Protein AF-A0A401ZNB7-F1 (afdb_monomer)

Solvent-accessible surface area (backbone atoms only — not comparable to full-atom values): 6858 Å² total; per-residue (Å²): 130,83,74,73,49,57,93,88,54,93,62,68,68,74,54,44,70,54,52,29,48,40,34,44,72,45,54,37,55,50,28,61,76,69,69,51,82,75,79,37,66,41,76,65,38,43,32,66,52,55,66,42,46,48,54,26,59,68,36,68,65,22,29,75,48,41,50,26,38,29,28,24,68,89,37,67,49,76,65,33,56,56,57,52,32,75,76,40,74,90,40,50,79,40,83,75,47,78,85,87,58,92,84,52,59,97,79,54,82,75,90,79,83,126

Foldseek 3Di:
DDPPADPPDGDDDDALVNLLCCQQPPDQVVCVVVVNPDAAAPDQEALPCLVSVVSNCVPPRSVVRHQAHEYEHPDDDPCSVVVNCVVPVRHDYHDDYYDDDPVPDPVPDPPPDD

Mean predicted aligned error: 5.77 Å

Secondary structure (DSSP, 8-state):
------SSS------HHHHHHHIIIIIHHHHHHTT----EEEEEEETT-THHHHHHHHSHHHHHHEEEEEEESSSS-THHHHHHHHH-TTSEEEEEE----TTS-SS---TT--

Sequence (114 aa):
MSTEVPNGYPGMSFPASDETNFIKNNLGPTFAQNGITTKILGYDHNWDQPGYPTIILSDASASSYTAGTAWHCYGGTVDAQTTVHNSFPNKDAWETECSGGTWENSNGFPWGQV

Structure (mmCIF, N/CA/C/O backbone):
data_AF-A0A401ZNB7-F1
#
_entry.id   AF-A0A401ZNB7-F1
#
loop_
_atom_site.group_PDB
_atom_site.id
_atom_site.type_symbol
_atom_site.label_atom_id
_atom_site.label_alt_id
_atom_site.label_comp_id
_atom_site.label_asym_id
_atom_site.label_entity_id
_atom_site.label_seq_id
_atom_site.pdbx_PDB_ins_code
_atom_site.Cartn_x
_atom_site.Cartn_y
_atom_site.Cartn_z
_atom_site.occupancy
_atom_site.B_iso_or_equiv
_atom_site.auth_seq_id
_atom_site.auth_comp_id
_atom_site.auth_asym_id
_atom_site.auth_atom_id
_atom_site.pdbx_PDB_model_num
ATOM 1 N N . MET A 1 1 ? 17.175 3.301 0.671 1.00 41.31 1 MET A N 1
ATOM 2 C CA . MET A 1 1 ? 15.992 4.177 0.778 1.00 41.31 1 MET A CA 1
ATOM 3 C C . MET A 1 1 ? 15.659 4.609 -0.636 1.00 41.31 1 MET A C 1
ATOM 5 O O . MET A 1 1 ? 16.545 5.176 -1.263 1.00 41.31 1 MET A O 1
ATOM 9 N N . SER A 1 2 ? 14.480 4.254 -1.157 1.00 45.75 2 SER A N 1
ATOM 10 C CA . SER A 1 2 ? 14.019 4.736 -2.469 1.00 45.75 2 SER A CA 1
ATOM 11 C C . SER A 1 2 ? 13.887 6.250 -2.391 1.00 45.75 2 SER A C 1
ATOM 13 O O . SER A 1 2 ? 13.197 6.763 -1.513 1.00 45.75 2 SER A O 1
ATOM 15 N N . THR A 1 3 ? 14.586 6.969 -3.255 1.00 52.53 3 THR A N 1
ATOM 16 C CA . THR A 1 3 ? 14.410 8.412 -3.427 1.00 52.53 3 THR A CA 1
ATOM 17 C C . THR A 1 3 ? 13.621 8.626 -4.708 1.00 52.53 3 THR A C 1
ATOM 19 O O . THR A 1 3 ? 14.153 9.158 -5.676 1.00 52.53 3 THR A O 1
ATOM 22 N N . GLU A 1 4 ? 12.365 8.182 -4.721 1.00 69.50 4 GLU A N 1
ATOM 23 C CA . GLU A 1 4 ? 11.444 8.377 -5.850 1.00 69.50 4 GLU A CA 1
ATOM 24 C C . GLU A 1 4 ? 10.836 9.787 -5.790 1.00 69.50 4 GLU A C 1
ATOM 26 O O . GLU A 1 4 ? 9.624 9.967 -5.725 1.00 69.50 4 GLU A O 1
ATOM 31 N N . VAL A 1 5 ? 11.691 10.814 -5.722 1.00 84.38 5 VAL A N 1
ATOM 32 C CA . VAL A 1 5 ? 11.247 12.209 -5.816 1.00 84.38 5 VAL A CA 1
ATOM 33 C C . VAL A 1 5 ? 11.522 12.691 -7.237 1.00 84.38 5 VAL A C 1
ATOM 35 O O . VAL A 1 5 ? 12.686 12.796 -7.628 1.00 84.38 5 VAL A O 1
ATOM 38 N N . PRO A 1 6 ? 10.481 12.979 -8.028 1.00 85.62 6 PRO A N 1
ATOM 39 C CA . PRO A 1 6 ? 10.635 13.459 -9.388 1.00 85.62 6 PRO A CA 1
ATOM 40 C C . PRO A 1 6 ? 11.255 14.860 -9.419 1.00 85.62 6 PRO A C 1
ATOM 42 O O . PRO A 1 6 ? 10.964 15.716 -8.589 1.00 85.62 6 PRO A O 1
ATOM 45 N N . ASN A 1 7 ? 12.093 15.123 -10.424 1.00 84.56 7 ASN A N 1
ATOM 46 C CA . ASN A 1 7 ? 12.785 16.411 -10.565 1.00 84.56 7 ASN A CA 1
ATOM 47 C C . ASN A 1 7 ? 11.915 17.526 -11.179 1.00 84.56 7 ASN A C 1
ATOM 49 O O . ASN A 1 7 ? 12.248 18.701 -11.046 1.00 84.56 7 ASN A O 1
ATOM 53 N N . GLY A 1 8 ? 10.857 17.172 -11.918 1.00 88.56 8 GLY A N 1
ATOM 54 C CA . GLY A 1 8 ? 10.112 18.103 -12.783 1.00 88.56 8 GLY A CA 1
ATOM 55 C C . GLY A 1 8 ? 8.656 18.348 -12.388 1.00 88.56 8 GLY A C 1
ATOM 56 O O . GLY A 1 8 ? 7.975 19.128 -13.049 1.00 88.56 8 GLY A O 1
ATOM 57 N N . TYR A 1 9 ? 8.168 17.681 -11.346 1.00 90.00 9 TYR A N 1
ATOM 58 C CA . TYR A 1 9 ? 6.803 17.806 -10.837 1.00 90.00 9 TYR A CA 1
ATOM 59 C C . TYR A 1 9 ? 6.787 17.496 -9.331 1.00 90.00 9 TYR A C 1
ATOM 61 O O . TYR A 1 9 ? 7.802 17.039 -8.804 1.00 90.00 9 TYR A O 1
ATOM 69 N N . PRO A 1 10 ? 5.696 17.793 -8.603 1.00 93.69 10 PRO A N 1
ATOM 70 C CA . PRO A 1 10 ? 5.643 17.545 -7.168 1.00 93.69 10 PRO A CA 1
ATOM 71 C C . PRO A 1 10 ? 5.829 16.066 -6.826 1.00 93.69 10 PRO A C 1
ATOM 73 O O . PRO A 1 10 ? 5.214 15.199 -7.437 1.00 93.69 10 PRO A O 1
ATOM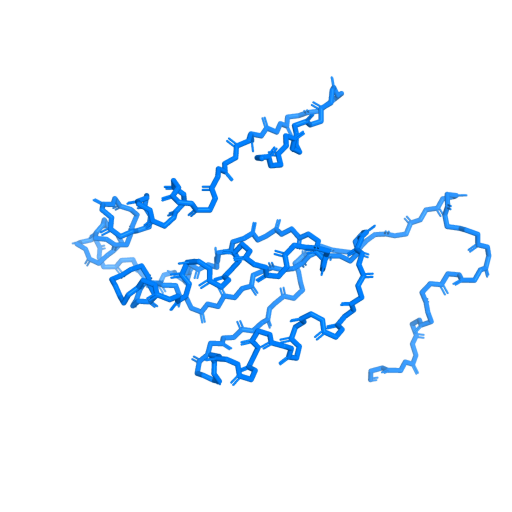 76 N N . GLY A 1 11 ? 6.615 15.797 -5.789 1.00 91.44 11 GLY A N 1
ATOM 77 C CA . GLY A 1 11 ? 6.665 14.491 -5.154 1.00 91.44 11 GLY A CA 1
ATOM 78 C C . GLY A 1 11 ? 7.291 14.573 -3.772 1.00 91.44 11 GLY A C 1
ATOM 79 O O . GLY A 1 11 ? 7.859 15.595 -3.378 1.00 91.44 11 GLY A O 1
ATOM 80 N N . MET A 1 12 ? 7.143 13.494 -3.016 1.00 91.88 12 MET A N 1
ATOM 81 C CA . MET A 1 12 ? 7.591 13.401 -1.637 1.00 91.88 12 MET A CA 1
ATOM 82 C C . MET A 1 12 ? 8.167 12.011 -1.415 1.00 91.88 12 MET A C 1
ATOM 84 O O . MET A 1 12 ? 7.483 11.018 -1.631 1.00 91.88 12 MET A O 1
ATOM 88 N N . SER A 1 13 ? 9.416 11.944 -0.956 1.00 93.25 13 SER A N 1
ATOM 89 C CA . SER A 1 13 ? 9.952 10.679 -0.466 1.00 93.25 13 SER A CA 1
ATOM 90 C C . SER A 1 13 ? 9.262 10.366 0.850 1.00 93.25 13 SER A C 1
ATOM 92 O O . SER A 1 13 ? 9.328 11.172 1.781 1.00 93.25 13 SER A O 1
ATOM 94 N N . PHE A 1 14 ? 8.617 9.209 0.923 1.00 94.81 14 PHE A N 1
ATOM 95 C CA . PHE A 1 14 ? 8.014 8.711 2.146 1.00 94.81 14 PHE A CA 1
ATOM 96 C C . PHE A 1 14 ? 8.515 7.283 2.372 1.00 94.81 14 PHE A C 1
ATOM 98 O O . PHE A 1 14 ? 8.199 6.400 1.586 1.00 94.81 14 PHE A O 1
ATOM 105 N N . PRO A 1 15 ? 9.390 7.032 3.358 1.00 96.31 15 PRO A N 1
ATOM 106 C CA . PRO A 1 15 ? 9.823 5.674 3.668 1.00 96.31 15 PRO A CA 1
ATOM 107 C C . PRO A 1 15 ? 8.678 4.825 4.233 1.00 96.31 15 PRO A C 1
ATOM 109 O O . PRO A 1 15 ? 7.889 5.314 5.037 1.00 96.31 15 PRO A O 1
ATOM 112 N N . ALA A 1 16 ? 8.667 3.521 3.934 1.00 97.94 16 ALA A N 1
ATOM 113 C CA . ALA A 1 16 ? 7.639 2.600 4.433 1.00 97.94 16 ALA A CA 1
ATOM 114 C C . ALA A 1 16 ? 7.481 2.637 5.961 1.00 97.94 16 ALA A C 1
ATOM 116 O O . ALA A 1 16 ? 6.368 2.594 6.470 1.00 97.94 16 ALA A O 1
ATOM 117 N N . SER A 1 17 ? 8.584 2.764 6.709 1.00 98.19 17 SER A N 1
ATOM 118 C CA . SER A 1 17 ? 8.540 2.912 8.170 1.00 98.19 17 SER A CA 1
ATOM 119 C C . SER A 1 17 ? 7.805 4.171 8.617 1.00 98.19 17 SER A C 1
ATOM 121 O O . SER A 1 17 ? 7.118 4.157 9.639 1.00 98.19 17 SER A O 1
ATOM 123 N N . ASP A 1 18 ? 7.957 5.257 7.867 1.00 98.62 18 ASP A N 1
ATOM 124 C CA . ASP A 1 18 ? 7.393 6.555 8.204 1.00 98.62 18 ASP A CA 1
ATOM 125 C C . ASP A 1 18 ? 5.907 6.583 7.842 1.00 98.62 18 ASP A C 1
ATOM 127 O O . ASP A 1 18 ? 5.107 7.044 8.654 1.00 98.62 18 ASP A O 1
ATOM 131 N N . GLU A 1 19 ? 5.511 5.988 6.711 1.00 98.69 19 GLU A N 1
ATOM 132 C CA . GLU A 1 19 ? 4.099 5.785 6.368 1.00 98.69 19 GLU A CA 1
ATOM 133 C C . GLU A 1 19 ? 3.405 4.861 7.374 1.00 98.69 19 GLU A C 1
ATOM 135 O O . GLU A 1 19 ? 2.346 5.212 7.894 1.00 98.69 19 GLU A O 1
ATOM 140 N N . THR A 1 20 ? 4.031 3.741 7.761 1.00 98.88 20 THR A N 1
ATOM 141 C CA . THR A 1 20 ? 3.534 2.869 8.840 1.00 98.88 20 THR A CA 1
ATOM 142 C C . THR A 1 20 ? 3.303 3.660 10.127 1.00 98.88 20 THR A C 1
ATOM 144 O O . THR A 1 20 ? 2.247 3.542 10.756 1.00 98.88 20 THR A O 1
ATOM 147 N N . ASN A 1 21 ? 4.278 4.481 10.531 1.00 98.81 21 ASN A N 1
ATOM 148 C CA . ASN A 1 21 ? 4.179 5.305 11.734 1.00 98.81 21 ASN A CA 1
ATOM 149 C C . ASN A 1 21 ? 3.084 6.367 11.619 1.00 98.81 21 ASN A C 1
ATOM 151 O O . ASN A 1 21 ? 2.349 6.578 12.583 1.00 98.81 21 ASN A O 1
ATOM 155 N N . PHE A 1 22 ? 2.942 7.000 10.460 1.00 98.88 22 PHE A N 1
ATOM 156 C CA . PHE A 1 22 ? 1.906 7.991 10.210 1.00 98.88 22 PHE A CA 1
ATOM 157 C C . PHE A 1 22 ? 0.505 7.372 10.240 1.00 98.88 22 PHE A C 1
ATOM 159 O O . PHE A 1 22 ? -0.387 7.901 10.905 1.00 98.88 22 PHE A O 1
ATOM 166 N N . ILE A 1 23 ? 0.309 6.218 9.596 1.00 98.88 23 ILE A N 1
ATOM 167 C CA . ILE A 1 23 ? -0.973 5.506 9.607 1.00 98.88 23 ILE A CA 1
ATOM 168 C C . ILE A 1 23 ? -1.357 5.143 11.043 1.00 98.88 23 ILE A C 1
ATOM 170 O O . ILE A 1 23 ? -2.456 5.487 11.483 1.00 98.88 23 ILE A O 1
ATOM 174 N N . LYS A 1 24 ? -0.461 4.491 11.798 1.00 98.75 24 LYS A N 1
ATOM 175 C CA . LYS A 1 24 ? -0.808 3.962 13.128 1.00 98.75 24 LYS A CA 1
ATOM 176 C C . LYS A 1 24 ? -0.896 5.018 14.229 1.00 98.75 24 LYS A C 1
ATOM 178 O O . LYS A 1 24 ? -1.680 4.836 15.155 1.00 98.75 24 LYS A O 1
ATOM 183 N N . ASN A 1 25 ? -0.111 6.096 14.151 1.00 98.81 25 ASN A N 1
ATOM 184 C CA . ASN A 1 25 ? -0.045 7.105 15.214 1.00 98.81 25 ASN A CA 1
ATOM 185 C C . ASN A 1 25 ? -0.849 8.375 14.905 1.00 98.81 25 ASN A C 1
ATOM 187 O O . ASN A 1 25 ? -1.121 9.144 15.825 1.00 98.81 25 ASN A O 1
ATOM 191 N N . ASN A 1 26 ? -1.220 8.623 13.643 1.00 98.81 26 ASN A N 1
ATOM 192 C CA . ASN A 1 26 ? -1.852 9.878 13.236 1.00 98.81 26 ASN A CA 1
ATOM 193 C C . ASN A 1 26 ? -3.121 9.652 12.412 1.00 98.81 26 ASN A C 1
ATOM 195 O O . ASN A 1 26 ? -4.212 9.939 12.905 1.00 98.81 26 ASN A O 1
ATOM 199 N N . LEU A 1 27 ? -3.005 9.152 11.179 1.00 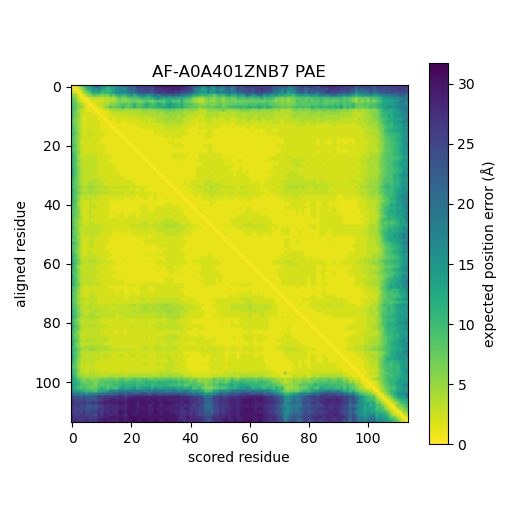98.75 27 LEU A N 1
ATOM 200 C CA . LEU A 1 27 ? -4.117 9.127 10.222 1.00 98.75 27 LEU A CA 1
ATOM 201 C C . LEU A 1 27 ? -5.254 8.205 10.679 1.00 98.75 27 LEU A C 1
ATOM 203 O O . LEU A 1 27 ? -6.395 8.650 10.786 1.00 98.75 27 LEU A O 1
ATOM 207 N N . GLY A 1 28 ? -4.933 6.951 11.003 1.00 98.69 28 GLY A N 1
ATOM 208 C CA . GLY A 1 28 ? -5.901 5.944 11.438 1.00 98.69 28 GLY A CA 1
ATOM 209 C C . GLY A 1 28 ? -6.673 6.352 12.697 1.00 98.69 28 GLY A C 1
ATOM 210 O O . GLY A 1 28 ? -7.903 6.430 12.648 1.00 98.69 28 GLY A O 1
ATOM 211 N N . PRO A 1 29 ? -5.989 6.706 13.806 1.00 98.75 29 PRO A N 1
ATOM 212 C CA . PRO A 1 29 ? -6.648 7.209 15.010 1.00 98.75 29 PRO A CA 1
ATOM 213 C C . PRO A 1 29 ? -7.500 8.457 14.759 1.00 98.75 29 PRO A C 1
ATOM 215 O O . PRO A 1 29 ? -8.595 8.566 15.305 1.00 98.75 29 PRO A O 1
ATOM 218 N N . THR A 1 30 ? -7.034 9.378 13.906 1.00 98.81 30 THR A N 1
ATOM 219 C CA . THR A 1 30 ? -7.789 10.591 13.558 1.00 98.81 30 THR A CA 1
ATOM 220 C C . THR A 1 30 ? -9.067 10.245 12.800 1.00 98.81 30 THR A C 1
ATOM 222 O O . THR A 1 30 ? -10.126 10.785 13.121 1.00 98.81 30 THR A O 1
ATOM 225 N N . PHE A 1 31 ? -9.010 9.319 11.839 1.00 98.75 31 PHE A N 1
ATOM 226 C CA . PHE A 1 31 ? 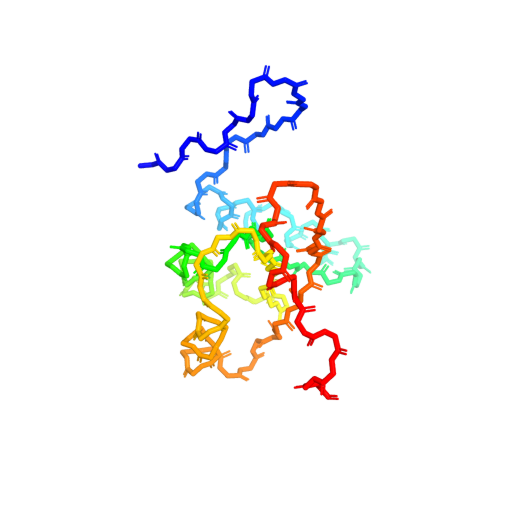-10.196 8.844 11.123 1.00 98.75 31 PHE A CA 1
ATOM 227 C C . PHE A 1 31 ? -11.189 8.190 12.084 1.00 98.75 31 PHE A C 1
ATOM 229 O O . PHE A 1 31 ? -12.360 8.571 12.101 1.00 98.75 31 PHE A O 1
ATOM 236 N N . ALA A 1 32 ? -10.713 7.284 12.943 1.00 98.50 32 ALA A N 1
ATOM 237 C CA . ALA A 1 32 ? -11.543 6.600 13.931 1.00 98.50 32 ALA A CA 1
ATOM 238 C C . ALA A 1 32 ? -12.204 7.578 14.918 1.00 98.50 32 ALA A C 1
ATOM 240 O O . ALA A 1 32 ? -13.409 7.495 15.154 1.00 98.50 32 ALA A O 1
ATOM 241 N N . GLN A 1 33 ? -11.445 8.541 15.452 1.00 98.62 33 GLN A N 1
ATOM 242 C CA . GLN A 1 33 ? -11.949 9.546 16.393 1.00 98.62 33 GLN A CA 1
ATOM 243 C C . GLN A 1 33 ? -13.019 10.451 15.771 1.00 98.62 33 GLN A C 1
ATOM 245 O O . GLN A 1 33 ? -13.945 10.868 16.464 1.00 98.62 33 GLN A O 1
ATOM 250 N N . ASN A 1 34 ? -12.902 10.749 14.476 1.00 98.69 34 ASN A N 1
ATOM 251 C CA . ASN A 1 34 ? -13.830 11.624 13.758 1.00 98.69 34 ASN A CA 1
ATOM 252 C C . ASN A 1 34 ? -14.930 10.855 13.005 1.00 98.69 34 ASN A C 1
ATOM 254 O O . ASN A 1 34 ? -15.693 11.466 12.261 1.00 98.69 34 ASN A O 1
ATOM 258 N N . GLY A 1 35 ? -15.024 9.530 13.174 1.00 98.50 35 GLY A N 1
ATOM 259 C CA . GLY A 1 35 ? -16.024 8.704 12.490 1.00 98.50 35 GLY A CA 1
ATOM 260 C C . GLY A 1 35 ? -15.889 8.695 10.961 1.00 98.50 35 GLY A C 1
ATOM 261 O O . GLY A 1 35 ? -16.876 8.470 10.262 1.00 98.50 35 GLY A O 1
ATOM 262 N N . ILE A 1 36 ? -14.692 8.957 10.430 1.00 98.69 36 ILE A N 1
ATOM 263 C CA . ILE A 1 36 ? -14.414 8.933 8.991 1.00 98.69 36 ILE A CA 1
ATOM 264 C C . ILE A 1 36 ? -14.270 7.473 8.559 1.00 98.69 36 ILE A C 1
ATOM 266 O O . ILE A 1 36 ? -13.367 6.770 9.004 1.00 98.69 36 ILE A O 1
ATOM 270 N N . THR A 1 37 ? -15.158 7.017 7.677 1.00 98.12 37 THR A N 1
ATOM 271 C CA . THR A 1 37 ? -15.204 5.625 7.194 1.00 98.12 37 THR A CA 1
ATOM 272 C C . THR A 1 37 ? -14.441 5.399 5.889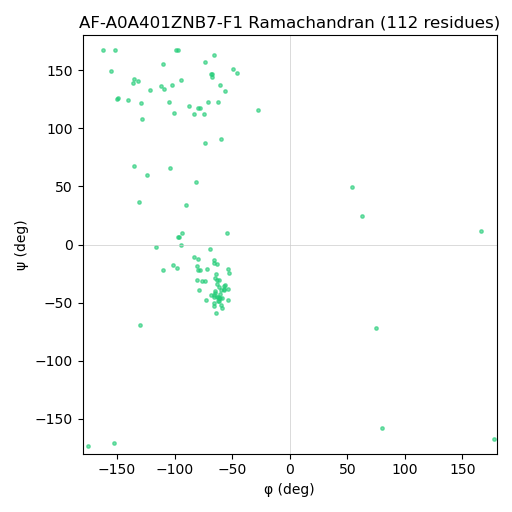 1.00 98.12 37 THR A C 1
ATOM 274 O O . THR A 1 37 ? -14.405 4.279 5.379 1.00 98.12 37 THR A O 1
ATOM 277 N N . THR A 1 38 ? -13.836 6.451 5.334 1.00 98.62 38 THR A N 1
ATOM 278 C CA . THR A 1 38 ? -13.005 6.378 4.130 1.00 98.62 38 THR A CA 1
ATOM 279 C C . THR A 1 38 ? -11.867 5.375 4.325 1.00 98.62 38 THR A C 1
ATOM 281 O O . THR A 1 38 ? -11.167 5.408 5.337 1.00 98.62 38 THR A O 1
ATOM 284 N N . LYS A 1 39 ? -11.672 4.485 3.345 1.00 98.56 39 LYS A N 1
ATOM 285 C CA . LYS A 1 39 ? -10.591 3.491 3.360 1.00 98.56 39 LYS A CA 1
ATOM 286 C C . LYS A 1 39 ? -9.223 4.163 3.209 1.00 98.56 39 LYS A C 1
ATOM 288 O O . LYS A 1 39 ? -9.087 5.131 2.467 1.00 98.56 39 LYS A O 1
ATOM 293 N N . ILE A 1 40 ? -8.212 3.589 3.857 1.00 98.81 40 ILE A N 1
ATOM 294 C CA . ILE A 1 40 ? -6.802 3.949 3.675 1.00 98.81 40 ILE A CA 1
ATOM 295 C C . ILE A 1 40 ? -6.143 2.844 2.848 1.00 98.81 40 ILE A C 1
ATOM 297 O O . ILE A 1 40 ? -6.173 1.676 3.246 1.00 98.81 40 ILE A O 1
ATOM 301 N N . LEU A 1 41 ? -5.557 3.206 1.710 1.00 98.81 41 LEU A N 1
ATOM 302 C CA . LEU A 1 41 ? -4.660 2.344 0.942 1.00 98.81 41 LEU A CA 1
ATOM 303 C C . LEU A 1 41 ? -3.226 2.790 1.222 1.00 98.81 41 LEU A C 1
ATOM 305 O O . LEU A 1 41 ? -2.976 3.989 1.305 1.00 98.81 41 LEU A O 1
ATOM 309 N N . GLY A 1 42 ? -2.322 1.834 1.424 1.00 98.38 42 GLY A N 1
ATOM 310 C CA . GLY A 1 42 ? -0.897 2.127 1.585 1.00 98.38 42 GLY A CA 1
ATOM 311 C C . GLY A 1 42 ? -0.119 1.944 0.284 1.00 98.38 42 GLY A C 1
ATOM 312 O O . GLY A 1 42 ? -0.606 1.275 -0.635 1.00 98.38 42 GLY A O 1
ATOM 313 N N . TYR A 1 43 ? 1.119 2.438 0.279 1.00 98.06 43 TYR A N 1
ATOM 314 C CA . TYR A 1 43 ? 2.112 2.337 -0.800 1.00 98.06 43 TYR A CA 1
ATOM 315 C C . TYR A 1 43 ? 1.882 3.240 -2.022 1.00 98.06 43 TYR A C 1
ATOM 317 O O . TYR A 1 43 ? 2.641 4.188 -2.190 1.00 98.06 43 TYR A O 1
ATOM 325 N N . ASP A 1 44 ? 0.883 2.942 -2.860 1.00 97.81 44 ASP A N 1
ATOM 326 C CA . ASP A 1 44 ? 0.519 3.728 -4.058 1.00 97.81 44 ASP A CA 1
ATOM 327 C C . ASP A 1 44 ? 1.688 3.966 -5.037 1.00 97.81 44 ASP A C 1
ATOM 329 O O . ASP A 1 44 ? 2.003 5.090 -5.428 1.00 97.81 44 ASP A O 1
ATOM 333 N N . HIS A 1 45 ? 2.404 2.888 -5.381 1.00 96.75 45 HIS A N 1
ATOM 334 C CA . HIS A 1 45 ? 3.528 2.949 -6.318 1.00 96.75 45 HIS A CA 1
ATOM 335 C C . HIS A 1 45 ? 3.751 1.608 -7.049 1.00 96.75 45 HIS A C 1
ATOM 337 O O . HIS A 1 45 ? 2.907 0.712 -7.022 1.00 96.75 45 HIS A O 1
ATOM 343 N N . ASN A 1 46 ? 4.856 1.486 -7.782 1.00 96.44 46 ASN A N 1
ATOM 344 C CA . ASN A 1 46 ? 5.079 0.440 -8.787 1.00 96.44 46 ASN A CA 1
ATOM 345 C C . ASN A 1 46 ? 5.172 -1.003 -8.246 1.00 96.44 46 ASN A C 1
ATOM 347 O O . ASN A 1 46 ? 5.453 -1.265 -7.085 1.00 96.44 46 ASN A O 1
ATOM 351 N N . TRP A 1 47 ? 5.026 -2.009 -9.104 1.00 97.94 47 TRP A N 1
ATOM 352 C CA . TRP A 1 47 ? 5.191 -3.413 -8.697 1.00 97.94 47 TRP A CA 1
ATOM 353 C C . TRP A 1 47 ? 6.628 -3.827 -8.337 1.00 97.94 47 TRP A C 1
ATOM 355 O O . TRP A 1 47 ? 6.855 -4.962 -7.919 1.00 97.94 47 TRP A O 1
ATOM 365 N N . ASP A 1 48 ? 7.620 -2.953 -8.490 1.00 96.12 48 ASP A N 1
ATOM 366 C CA . ASP A 1 48 ? 9.034 -3.259 -8.253 1.00 96.12 48 ASP A CA 1
ATOM 367 C C . ASP A 1 48 ? 9.477 -3.170 -6.780 1.00 96.12 48 ASP A C 1
ATOM 369 O O . ASP A 1 48 ? 10.564 -3.655 -6.455 1.00 96.12 48 ASP A O 1
ATOM 373 N N . GLN A 1 49 ? 8.652 -2.634 -5.867 1.00 96.19 49 GLN A N 1
ATOM 374 C CA . GLN A 1 49 ? 8.953 -2.582 -4.424 1.00 96.19 49 GLN A CA 1
ATOM 375 C C . GLN A 1 49 ? 7.874 -3.244 -3.539 1.00 96.19 49 GLN A C 1
ATOM 377 O O . GLN A 1 49 ? 7.364 -2.611 -2.610 1.00 96.19 49 GLN A O 1
ATOM 382 N N . PRO A 1 50 ? 7.572 -4.551 -3.697 1.00 97.31 50 PRO A N 1
ATOM 383 C CA . PRO A 1 50 ? 6.564 -5.241 -2.876 1.00 97.31 50 PRO A CA 1
ATOM 384 C C . PRO A 1 50 ? 6.908 -5.305 -1.376 1.00 97.31 50 PRO A C 1
ATOM 386 O O . PRO A 1 50 ? 6.039 -5.545 -0.533 1.00 97.31 50 PRO A O 1
ATOM 389 N N . GLY A 1 51 ? 8.172 -5.066 -1.009 1.00 98.25 51 GLY A N 1
ATOM 390 C CA . GLY A 1 51 ? 8.594 -4.958 0.388 1.00 98.25 51 GLY A CA 1
ATOM 391 C C . GLY A 1 51 ? 7.977 -3.760 1.118 1.00 98.25 51 GLY A C 1
ATOM 392 O O . GLY A 1 51 ? 7.752 -3.839 2.323 1.00 98.25 51 GLY A O 1
ATOM 393 N N . TYR A 1 52 ? 7.650 -2.679 0.405 1.00 98.38 52 TYR A N 1
ATOM 394 C CA . TYR A 1 52 ? 7.071 -1.475 0.996 1.00 98.38 52 TYR A CA 1
ATOM 395 C C . TYR A 1 52 ? 5.687 -1.738 1.619 1.00 98.38 52 TYR A C 1
ATOM 397 O O . TYR A 1 52 ? 5.549 -1.563 2.834 1.00 98.38 52 TYR A O 1
ATOM 405 N N .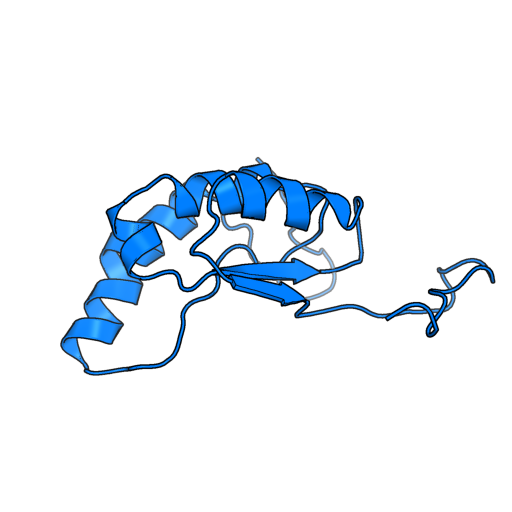 PRO A 1 53 ? 4.669 -2.218 0.873 1.00 98.44 53 PRO A N 1
ATOM 406 C CA . PRO A 1 53 ? 3.375 -2.537 1.472 1.00 98.44 53 PRO A CA 1
ATOM 407 C C . PRO A 1 53 ? 3.482 -3.666 2.502 1.00 98.44 53 PRO A C 1
ATOM 409 O O . PRO A 1 53 ? 2.762 -3.654 3.496 1.00 98.44 53 PRO A O 1
ATOM 412 N N . THR A 1 54 ? 4.426 -4.598 2.333 1.00 98.62 54 THR A N 1
ATOM 413 C CA . THR A 1 54 ? 4.682 -5.661 3.318 1.00 98.62 54 THR A CA 1
ATOM 414 C C . THR A 1 54 ? 5.074 -5.094 4.688 1.00 98.62 54 THR A C 1
ATOM 416 O O . THR A 1 54 ? 4.609 -5.604 5.707 1.00 98.62 54 THR A O 1
ATOM 419 N N . ILE A 1 55 ? 5.870 -4.019 4.744 1.00 98.81 55 ILE A N 1
ATOM 420 C CA . ILE A 1 55 ? 6.246 -3.347 6.002 1.00 98.81 55 ILE A CA 1
ATOM 421 C C . ILE A 1 55 ? 5.023 -2.724 6.691 1.00 98.81 55 ILE A C 1
ATOM 423 O O . ILE A 1 55 ? 4.888 -2.854 7.907 1.00 98.81 55 ILE A O 1
ATOM 427 N N . ILE A 1 56 ? 4.120 -2.092 5.935 1.00 98.81 56 ILE A N 1
ATOM 428 C CA . ILE A 1 56 ? 2.881 -1.508 6.478 1.00 98.81 56 ILE A CA 1
ATOM 429 C C . ILE A 1 56 ? 1.958 -2.605 7.006 1.00 98.81 56 ILE A C 1
ATOM 431 O O . ILE A 1 56 ? 1.500 -2.545 8.147 1.00 98.81 56 ILE A O 1
ATOM 435 N N . LEU A 1 57 ? 1.703 -3.630 6.192 1.00 98.75 57 LEU A N 1
ATOM 436 C CA . LEU A 1 57 ? 0.734 -4.679 6.506 1.00 98.75 57 LEU A CA 1
ATOM 437 C C . LEU A 1 57 ? 1.209 -5.633 7.616 1.00 98.75 57 LEU A C 1
ATOM 439 O O . LEU A 1 57 ? 0.367 -6.258 8.265 1.00 98.75 57 LEU A O 1
ATOM 443 N N . SER A 1 58 ? 2.522 -5.707 7.867 1.00 98.75 58 SER A N 1
ATOM 444 C CA . SER A 1 58 ? 3.113 -6.478 8.974 1.00 98.75 58 SER A CA 1
ATOM 445 C C . SER A 1 58 ? 2.993 -5.794 10.343 1.00 98.75 58 SER A C 1
ATOM 447 O O . SER A 1 58 ? 3.074 -6.474 11.366 1.00 98.75 58 SER A O 1
ATOM 449 N N . ASP A 1 59 ? 2.804 -4.470 10.405 1.00 98.81 59 ASP A N 1
ATOM 450 C CA . ASP A 1 59 ? 2.540 -3.763 11.665 1.00 98.81 59 ASP A CA 1
ATOM 451 C C . ASP A 1 59 ? 1.046 -3.864 11.993 1.00 98.81 59 ASP A C 1
ATOM 453 O O . ASP A 1 59 ? 0.208 -3.304 11.293 1.00 98.81 59 ASP A O 1
ATOM 457 N N . ALA A 1 60 ? 0.694 -4.585 13.061 1.00 98.62 60 ALA A N 1
ATOM 458 C CA . ALA A 1 60 ? -0.705 -4.868 13.390 1.00 98.62 60 ALA A CA 1
ATOM 459 C C . ALA A 1 60 ? -1.565 -3.600 13.573 1.00 98.62 60 ALA A C 1
ATOM 461 O O . ALA A 1 60 ? -2.731 -3.588 13.173 1.00 98.62 60 ALA A O 1
ATOM 462 N N . SER A 1 61 ? -0.997 -2.529 14.138 1.00 98.56 61 SER A N 1
ATOM 463 C CA . SER A 1 61 ? -1.716 -1.273 14.363 1.00 98.56 61 SER A CA 1
ATOM 464 C C . SER A 1 61 ? -1.941 -0.527 13.054 1.00 98.56 61 SER A C 1
ATOM 466 O O . SER A 1 61 ? -3.072 -0.129 12.781 1.00 98.56 61 SER A O 1
ATOM 468 N N . ALA A 1 62 ? -0.912 -0.380 12.215 1.00 98.88 62 ALA A N 1
ATOM 469 C CA . ALA A 1 62 ? -1.076 0.227 10.893 1.00 98.88 62 ALA A CA 1
ATOM 470 C C . ALA A 1 62 ? -2.033 -0.602 10.023 1.00 98.88 62 ALA A C 1
ATOM 472 O O . ALA A 1 62 ? -3.019 -0.083 9.505 1.00 98.88 62 ALA A O 1
ATOM 473 N N . SER A 1 63 ? -1.812 -1.916 9.971 1.00 98.75 63 SER A N 1
ATOM 474 C CA . SER A 1 63 ? -2.625 -2.876 9.227 1.00 98.75 63 SER A CA 1
ATOM 475 C C . SER A 1 63 ? -4.101 -2.821 9.626 1.00 98.75 63 SER A C 1
ATOM 477 O O . SER A 1 63 ? -4.962 -2.955 8.763 1.00 98.75 63 SER A O 1
ATOM 479 N N . SER A 1 64 ? -4.445 -2.568 10.893 1.00 98.62 64 SER A N 1
ATOM 480 C CA . SER A 1 64 ? -5.852 -2.422 11.307 1.00 98.62 64 SER A CA 1
ATOM 481 C C . SER A 1 64 ? -6.578 -1.226 10.673 1.00 98.62 64 SER A C 1
ATOM 483 O O . SER A 1 64 ? -7.794 -1.282 10.501 1.00 98.62 64 SER A O 1
ATOM 485 N N . TYR A 1 65 ? -5.843 -0.183 10.275 1.00 98.81 65 TYR A N 1
ATOM 486 C CA . TYR A 1 65 ? -6.384 0.998 9.596 1.00 98.81 65 TYR A CA 1
ATOM 487 C C . TYR A 1 65 ? -6.226 0.936 8.070 1.00 98.81 65 TYR A C 1
ATOM 489 O O . TYR A 1 65 ? -6.960 1.612 7.352 1.00 98.81 65 TYR A O 1
ATOM 497 N N . THR A 1 66 ? -5.306 0.116 7.561 1.00 98.81 66 THR A N 1
ATOM 498 C CA . THR A 1 66 ? -5.050 -0.048 6.124 1.00 98.81 66 THR A CA 1
ATOM 499 C C . THR A 1 66 ? -5.960 -1.117 5.514 1.00 98.81 66 THR A C 1
ATOM 501 O O . THR A 1 66 ? -5.902 -2.295 5.876 1.00 98.81 66 THR A O 1
ATOM 504 N N . ALA A 1 67 ? -6.788 -0.728 4.546 1.00 98.75 67 ALA A N 1
ATOM 505 C CA . ALA A 1 67 ? -7.688 -1.635 3.833 1.00 98.75 67 ALA A CA 1
ATOM 506 C C . ALA A 1 67 ? -6.948 -2.541 2.835 1.00 98.75 67 ALA A C 1
ATOM 508 O O . ALA A 1 67 ? -7.357 -3.680 2.610 1.00 98.75 67 ALA A O 1
ATOM 509 N N . GLY A 1 68 ? -5.853 -2.051 2.257 1.00 98.62 68 GLY A N 1
ATOM 510 C CA . GLY A 1 68 ? -5.136 -2.756 1.207 1.00 98.62 68 GLY A CA 1
ATOM 511 C C . GLY A 1 68 ? -3.955 -1.974 0.653 1.00 98.62 68 GLY A C 1
ATOM 512 O O . GLY A 1 68 ? -3.539 -0.958 1.217 1.00 98.62 68 GLY A O 1
ATOM 513 N N . THR A 1 69 ? -3.433 -2.458 -0.464 1.00 98.81 69 THR A N 1
ATOM 514 C CA . THR A 1 69 ? -2.307 -1.856 -1.181 1.00 98.81 69 THR A CA 1
ATOM 515 C C . THR A 1 69 ? -2.780 -1.225 -2.483 1.00 98.81 69 THR A C 1
ATOM 517 O O . THR A 1 69 ? -3.532 -1.854 -3.229 1.00 98.81 69 THR A O 1
ATOM 520 N N . ALA A 1 70 ? -2.326 -0.002 -2.743 1.00 98.75 70 ALA A N 1
ATOM 521 C CA . ALA A 1 70 ? -2.462 0.662 -4.033 1.00 98.75 70 ALA A CA 1
ATOM 522 C C . ALA A 1 70 ? -1.201 0.441 -4.886 1.00 98.75 70 ALA A C 1
ATOM 524 O O . ALA A 1 70 ? -0.090 0.412 -4.348 1.00 98.75 70 ALA A O 1
ATOM 525 N N . TRP A 1 71 ? -1.381 0.249 -6.193 1.00 98.44 71 TRP A N 1
ATOM 526 C CA . TRP A 1 71 ? -0.331 -0.149 -7.127 1.00 98.44 71 TRP A CA 1
ATOM 527 C C . TRP A 1 71 ? -0.359 0.656 -8.421 1.00 98.44 71 TRP A C 1
ATOM 529 O O . TRP A 1 71 ? -1.424 0.894 -8.993 1.00 98.44 71 TRP A O 1
ATOM 539 N N . HIS A 1 72 ? 0.834 0.954 -8.928 1.00 97.50 72 HIS A N 1
ATOM 540 C CA . HIS A 1 72 ? 1.061 1.506 -10.258 1.00 97.50 72 HIS A CA 1
ATOM 541 C C . HIS A 1 72 ? 1.725 0.474 -11.185 1.00 97.50 72 HIS A C 1
ATOM 543 O O . HIS A 1 72 ? 2.435 -0.425 -10.725 1.00 97.50 72 HIS A O 1
ATOM 549 N N . CYS A 1 73 ? 1.541 0.617 -12.500 1.00 94.75 73 CYS A N 1
ATOM 550 C CA . CYS A 1 73 ? 2.042 -0.347 -13.492 1.00 94.75 73 CYS A CA 1
ATOM 551 C C . CYS A 1 73 ? 3.384 0.034 -14.158 1.00 94.75 73 CYS A C 1
ATOM 553 O O . CYS A 1 73 ? 3.809 -0.631 -15.104 1.00 94.75 73 CYS A O 1
ATOM 555 N N . TYR A 1 74 ? 4.063 1.101 -13.717 1.00 92.56 74 TYR A N 1
ATOM 556 C CA . TYR A 1 74 ? 5.202 1.672 -14.461 1.00 92.56 74 TYR A CA 1
ATOM 557 C C . TYR A 1 74 ? 6.531 0.928 -14.284 1.00 92.56 74 TYR A C 1
ATOM 559 O O . TYR A 1 74 ? 7.485 1.183 -15.021 1.00 92.56 74 TYR A O 1
ATOM 567 N N . GLY A 1 75 ? 6.618 0.017 -13.315 1.00 92.12 75 GLY A N 1
ATOM 568 C CA . GLY A 1 75 ? 7.827 -0.747 -13.018 1.00 92.12 75 GLY A CA 1
ATOM 569 C C . GLY A 1 75 ? 7.513 -2.067 -12.323 1.00 92.12 75 GLY A C 1
ATOM 570 O O . GLY A 1 75 ? 6.536 -2.173 -11.587 1.00 92.12 75 GLY A O 1
ATOM 571 N N . GLY A 1 76 ? 8.350 -3.080 -12.551 1.00 94.69 76 GLY A N 1
ATOM 572 C CA . GLY A 1 76 ? 8.164 -4.421 -11.991 1.00 94.69 76 GLY A CA 1
ATOM 573 C C . GLY A 1 76 ? 7.145 -5.271 -12.756 1.00 94.69 76 GLY A C 1
ATOM 574 O O . GLY A 1 76 ? 6.896 -5.058 -13.940 1.00 94.69 76 GLY A O 1
ATOM 575 N N . THR A 1 77 ? 6.594 -6.282 -12.085 1.00 95.75 77 THR A N 1
ATOM 576 C CA . THR A 1 77 ? 5.664 -7.260 -12.673 1.00 95.75 77 THR A CA 1
ATOM 577 C C . THR A 1 77 ? 4.439 -7.444 -11.788 1.00 95.75 77 THR A C 1
ATOM 579 O O . THR A 1 77 ? 4.588 -7.561 -10.571 1.00 95.75 77 THR A O 1
ATOM 582 N N . VAL A 1 78 ? 3.254 -7.5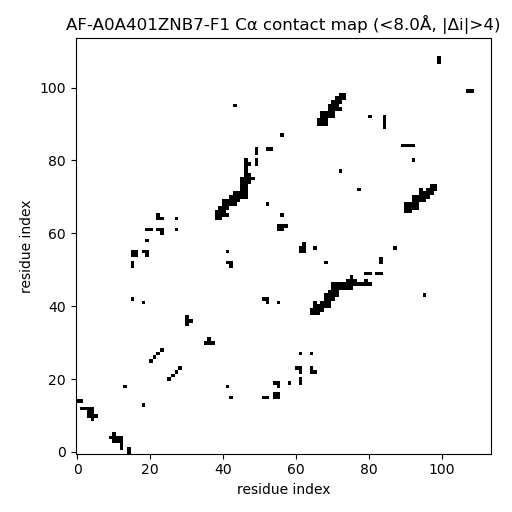84 -12.390 1.00 96.56 78 VAL A N 1
ATOM 583 C CA . VAL A 1 78 ? 1.970 -7.745 -11.678 1.00 96.56 78 VAL A CA 1
ATOM 584 C C . VAL A 1 78 ? 1.958 -8.883 -10.638 1.00 96.56 78 VAL A C 1
ATOM 586 O O . VAL A 1 78 ? 1.243 -8.793 -9.643 1.00 96.56 78 VAL A O 1
ATOM 589 N N . ASP A 1 79 ? 2.823 -9.898 -10.779 1.00 97.81 79 ASP A N 1
ATOM 590 C CA . ASP A 1 79 ? 3.044 -10.979 -9.797 1.00 97.81 79 ASP A CA 1
ATOM 591 C C . ASP A 1 79 ? 3.381 -10.490 -8.371 1.00 97.81 79 ASP A C 1
ATOM 593 O O . ASP A 1 79 ? 3.179 -11.213 -7.386 1.00 97.81 79 ASP A O 1
ATOM 597 N N . ALA A 1 80 ? 3.860 -9.250 -8.229 1.00 98.06 80 ALA A N 1
ATOM 598 C CA . ALA A 1 80 ? 4.039 -8.597 -6.936 1.00 98.06 80 ALA A CA 1
ATOM 599 C C . ALA A 1 80 ? 2.728 -8.534 -6.134 1.00 98.06 80 ALA A C 1
ATOM 601 O O . ALA A 1 80 ? 2.741 -8.780 -4.925 1.00 98.06 80 ALA A O 1
ATOM 602 N N . GLN A 1 81 ? 1.592 -8.295 -6.801 1.00 98.25 81 GLN A N 1
ATOM 603 C CA . GLN A 1 81 ? 0.279 -8.278 -6.155 1.00 98.25 81 GLN A CA 1
ATOM 604 C C . GLN A 1 81 ? -0.058 -9.650 -5.560 1.00 98.25 81 GLN A C 1
ATOM 606 O O . GLN A 1 81 ? -0.448 -9.733 -4.397 1.00 98.25 81 GLN A O 1
ATOM 611 N N . THR A 1 82 ? 0.176 -10.734 -6.310 1.00 98.06 82 THR A N 1
ATOM 612 C CA . THR A 1 82 ? -0.018 -12.116 -5.836 1.00 98.06 82 THR A CA 1
ATOM 613 C C . THR A 1 82 ? 0.867 -12.425 -4.631 1.00 98.06 82 THR A C 1
ATOM 615 O O . THR A 1 82 ? 0.416 -13.027 -3.657 1.00 98.06 82 THR A O 1
ATOM 618 N N . THR A 1 83 ? 2.125 -1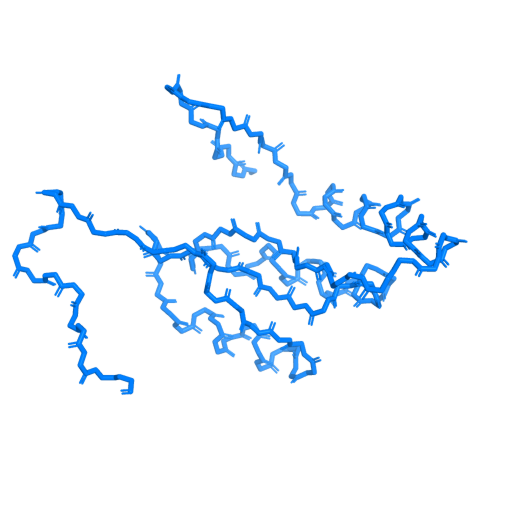1.986 -4.662 1.00 98.25 83 THR A N 1
ATOM 619 C CA . THR A 1 83 ? 3.073 -12.193 -3.556 1.00 98.25 83 THR A CA 1
ATOM 620 C C . THR A 1 83 ? 2.595 -11.517 -2.267 1.00 98.25 83 THR A C 1
ATOM 622 O O . THR A 1 83 ? 2.598 -12.137 -1.198 1.00 98.25 83 THR A O 1
ATOM 625 N N . VAL A 1 84 ? 2.136 -10.264 -2.363 1.00 98.50 84 VAL A N 1
ATOM 626 C CA . VAL A 1 84 ? 1.598 -9.519 -1.215 1.00 98.50 84 VAL A CA 1
ATOM 627 C C . VAL A 1 84 ? 0.268 -10.116 -0.751 1.00 98.50 84 VAL A C 1
ATOM 629 O O . VAL A 1 84 ? 0.097 -10.337 0.446 1.00 98.50 84 VAL A O 1
ATOM 632 N N . HIS A 1 85 ? -0.636 -10.471 -1.669 1.00 98.44 85 HIS A N 1
ATOM 633 C CA . HIS A 1 85 ? -1.914 -11.109 -1.340 1.00 98.44 85 HIS A CA 1
ATOM 634 C C . HIS A 1 85 ? -1.724 -12.427 -0.579 1.00 98.44 85 HIS A C 1
ATOM 636 O O . HIS A 1 85 ? -2.345 -12.629 0.459 1.00 98.44 85 HIS A O 1
ATOM 642 N N . ASN A 1 86 ? -0.811 -13.294 -1.021 1.00 98.56 86 ASN A N 1
ATOM 643 C CA . ASN A 1 86 ? -0.535 -14.559 -0.335 1.00 98.56 86 ASN A CA 1
ATOM 644 C C . ASN A 1 86 ? -0.028 -14.357 1.103 1.00 98.56 86 ASN A C 1
ATOM 646 O O . ASN A 1 86 ? -0.284 -15.193 1.969 1.00 98.56 86 ASN A O 1
ATOM 650 N N . SER A 1 87 ? 0.676 -13.252 1.363 1.00 98.38 87 SER A N 1
ATOM 651 C CA . SER A 1 87 ? 1.161 -12.899 2.703 1.00 98.38 87 SER A CA 1
ATOM 652 C C . SER A 1 87 ? 0.072 -12.249 3.568 1.00 98.38 87 SER A C 1
ATOM 654 O O . SER A 1 87 ? 0.066 -12.423 4.787 1.00 98.38 87 SER A O 1
ATOM 656 N N . PHE A 1 88 ? -0.869 -11.530 2.949 1.00 98.62 88 PHE A N 1
ATOM 657 C CA . PHE A 1 88 ? -1.939 -10.785 3.618 1.00 98.62 88 PHE A CA 1
ATOM 658 C C . PHE A 1 88 ? -3.298 -11.010 2.924 1.00 98.62 88 PHE A C 1
ATOM 660 O O . PHE A 1 88 ? -3.873 -10.071 2.374 1.00 98.62 88 PHE A O 1
ATOM 667 N N . PRO A 1 89 ? -3.868 -12.230 2.976 1.00 98.25 89 PRO A N 1
ATOM 668 C CA . PRO A 1 89 ? -5.010 -12.618 2.134 1.00 98.25 89 PRO A CA 1
ATOM 669 C C . PRO A 1 89 ? -6.311 -11.860 2.433 1.00 98.25 89 PRO A C 1
ATOM 671 O O . PRO A 1 89 ? -7.231 -11.864 1.623 1.00 98.25 89 PRO A O 1
ATOM 674 N N . ASN A 1 90 ? -6.386 -11.191 3.586 1.00 98.06 90 ASN A N 1
ATOM 675 C CA . ASN A 1 90 ? -7.531 -10.375 3.999 1.00 98.06 90 ASN A CA 1
ATOM 676 C C . ASN A 1 90 ? -7.384 -8.888 3.622 1.00 98.06 90 ASN A C 1
ATOM 678 O O . ASN A 1 90 ? -8.128 -8.055 4.143 1.00 98.06 90 ASN A O 1
ATOM 682 N N . LYS A 1 91 ? -6.383 -8.531 2.813 1.00 98.62 91 LYS A N 1
ATOM 683 C CA . LYS A 1 91 ? -6.118 -7.160 2.365 1.00 98.62 91 LYS A CA 1
ATOM 684 C C . LYS A 1 91 ? -6.396 -7.040 0.877 1.00 98.62 91 LYS A C 1
ATOM 686 O O . LYS A 1 91 ? -6.007 -7.909 0.098 1.00 98.62 91 LYS A O 1
ATOM 691 N N . ASP A 1 92 ? -7.064 -5.954 0.504 1.00 98.31 92 ASP A N 1
ATOM 692 C CA . ASP A 1 92 ? -7.398 -5.686 -0.891 1.00 98.31 92 ASP A CA 1
ATOM 693 C C . ASP A 1 92 ? -6.138 -5.258 -1.679 1.00 98.31 92 ASP A C 1
ATOM 695 O O . ASP A 1 92 ? -5.185 -4.712 -1.114 1.00 98.31 92 ASP A O 1
ATOM 699 N N . ALA A 1 93 ? -6.161 -5.437 -2.999 1.00 98.19 93 ALA A N 1
ATOM 700 C CA . ALA A 1 93 ? -5.192 -4.860 -3.930 1.00 98.19 93 ALA A CA 1
ATOM 701 C C . ALA A 1 93 ? -5.934 -3.992 -4.954 1.00 98.19 93 ALA A C 1
ATOM 703 O O . ALA A 1 93 ? -6.967 -4.406 -5.480 1.00 98.19 93 ALA A O 1
ATOM 704 N N . TRP A 1 94 ? -5.427 -2.785 -5.199 1.00 98.44 94 TRP A N 1
ATOM 705 C CA . TRP A 1 94 ? -6.043 -1.793 -6.078 1.00 98.44 94 TRP A CA 1
ATOM 706 C C . TRP A 1 94 ? -4.992 -1.292 -7.062 1.00 98.44 94 TRP A C 1
ATOM 708 O O . TRP A 1 94 ? -3.966 -0.772 -6.640 1.00 98.44 94 TRP A O 1
ATOM 718 N N . GLU A 1 95 ? -5.236 -1.436 -8.362 1.00 97.81 95 GLU A N 1
ATOM 719 C CA . GLU A 1 95 ? -4.471 -0.693 -9.363 1.00 97.81 95 GLU A CA 1
ATOM 720 C C . GLU A 1 95 ? -5.048 0.722 -9.440 1.00 97.81 95 GLU A C 1
ATOM 722 O O . GLU A 1 95 ? -6.235 0.903 -9.722 1.00 97.81 95 GLU A O 1
ATOM 727 N N . THR A 1 96 ? -4.228 1.712 -9.107 1.00 98.19 96 THR A N 1
ATOM 728 C CA . THR A 1 96 ? -4.638 3.115 -8.960 1.00 98.19 96 THR A CA 1
ATOM 729 C C . THR A 1 96 ? -4.087 3.997 -10.069 1.00 98.19 96 THR A C 1
ATOM 731 O O . THR A 1 96 ? -4.695 5.025 -10.370 1.00 98.19 96 THR A O 1
ATOM 734 N N . GLU A 1 97 ? -3.009 3.575 -10.737 1.00 96.88 97 GLU A N 1
ATOM 735 C CA . GLU A 1 97 ? -2.443 4.315 -11.861 1.00 96.88 97 GLU A CA 1
ATOM 736 C C . GLU A 1 97 ? -1.750 3.404 -12.886 1.00 96.88 97 GLU A C 1
ATOM 738 O O . GLU A 1 97 ? -0.827 2.649 -12.579 1.00 96.88 97 GLU A O 1
ATOM 743 N N . CYS A 1 98 ? -2.166 3.516 -14.145 1.00 93.50 98 CYS A N 1
ATOM 744 C CA . CYS A 1 98 ? -1.463 2.923 -15.270 1.00 93.50 98 CYS A CA 1
ATOM 745 C C . CYS A 1 98 ? -1.679 3.783 -16.513 1.00 93.50 98 CYS A C 1
ATOM 747 O O . CYS A 1 98 ? -2.818 4.079 -16.878 1.00 93.50 98 CYS A O 1
ATOM 749 N N . SER A 1 99 ? -0.590 4.200 -17.157 1.00 89.44 99 SER A N 1
ATOM 750 C CA . SER A 1 99 ? -0.642 5.076 -18.330 1.00 89.44 99 SER A CA 1
ATOM 751 C C . SER A 1 99 ? 0.321 4.602 -19.404 1.00 89.44 99 SER A C 1
ATOM 753 O O . SER A 1 99 ? 1.463 4.264 -19.105 1.00 89.44 99 SER A O 1
ATOM 755 N N . GLY A 1 100 ? -0.126 4.665 -20.658 1.00 85.06 100 GLY A N 1
ATOM 756 C CA . GLY A 1 100 ? 0.723 4.437 -21.823 1.00 85.06 100 GLY A CA 1
ATOM 757 C C . GLY A 1 100 ? 1.209 5.731 -22.473 1.00 85.06 100 GLY A C 1
ATOM 758 O O . GLY A 1 100 ? 0.691 6.821 -22.213 1.00 85.06 100 GLY A O 1
ATOM 759 N N . GLY A 1 101 ? 2.187 5.616 -23.371 1.00 80.81 101 GLY A N 1
ATOM 760 C CA . GLY A 1 101 ? 2.692 6.753 -24.139 1.00 80.81 101 GLY A CA 1
ATOM 761 C C . GLY A 1 101 ? 3.729 6.376 -25.187 1.00 80.81 101 GLY A C 1
ATOM 762 O O . GLY A 1 101 ? 4.004 5.207 -25.420 1.00 80.81 101 GLY A O 1
ATOM 763 N N . THR A 1 102 ? 4.334 7.371 -25.841 1.00 82.69 102 THR A N 1
ATOM 764 C CA . THR A 1 102 ? 5.263 7.140 -26.969 1.00 82.69 102 THR A CA 1
ATOM 765 C C . THR A 1 102 ? 6.562 6.429 -26.578 1.00 82.69 102 THR A C 1
ATOM 767 O O . THR A 1 102 ? 7.318 6.022 -27.454 1.00 82.69 102 THR A O 1
ATOM 770 N N . TRP A 1 103 ? 6.856 6.342 -25.279 1.00 77.50 103 TRP A N 1
ATOM 771 C CA . TRP A 1 103 ? 7.987 5.600 -24.714 1.00 77.50 103 TRP A CA 1
ATOM 772 C C . TRP A 1 103 ? 7.707 4.100 -24.592 1.00 77.50 103 TRP A C 1
ATOM 774 O O . TRP A 1 103 ? 8.643 3.313 -24.471 1.00 77.50 103 TRP A O 1
ATOM 784 N N . GLU A 1 104 ? 6.437 3.695 -24.623 1.00 69.38 104 GLU A N 1
ATOM 785 C CA . GLU A 1 104 ? 6.084 2.297 -24.779 1.00 69.38 104 GLU A CA 1
ATOM 786 C C . GLU A 1 104 ? 6.343 1.936 -26.237 1.00 69.38 104 GLU A C 1
ATOM 788 O O . GLU A 1 104 ? 5.690 2.425 -27.162 1.00 69.38 104 GLU A O 1
ATOM 793 N N . ASN A 1 105 ? 7.342 1.087 -26.460 1.00 60.72 105 ASN A N 1
ATOM 794 C CA . ASN A 1 105 ? 7.528 0.431 -27.748 1.00 60.72 105 ASN A CA 1
ATOM 795 C C . ASN A 1 105 ? 6.174 -0.172 -28.171 1.00 60.72 105 ASN A C 1
ATOM 797 O O . ASN A 1 105 ? 5.394 -0.566 -27.310 1.00 60.72 105 ASN A O 1
ATOM 801 N N . SER A 1 106 ? 5.903 -0.296 -29.472 1.00 56.16 106 SER A N 1
ATOM 802 C CA . SER A 1 106 ? 4.627 -0.740 -30.075 1.00 56.16 106 SER A CA 1
ATOM 803 C C . SER A 1 106 ? 4.055 -2.105 -29.6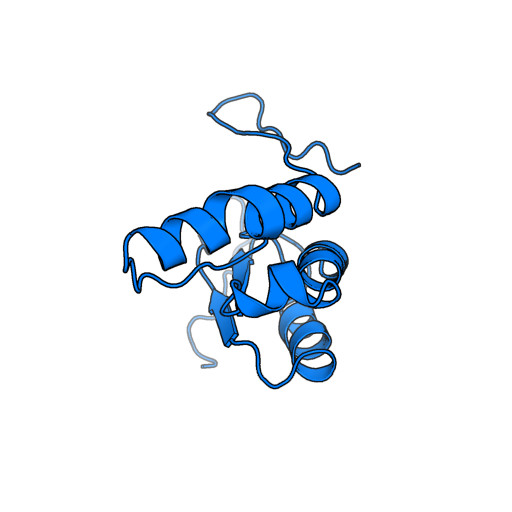20 1.00 56.16 106 SER A C 1
ATOM 805 O O . SER A 1 106 ? 3.066 -2.569 -30.178 1.00 56.16 106 SER A O 1
ATOM 807 N N . ASN A 1 107 ? 4.616 -2.719 -28.582 1.00 55.09 107 ASN A N 1
ATOM 808 C CA . ASN A 1 107 ? 4.078 -3.834 -27.810 1.00 55.09 107 ASN A CA 1
ATOM 809 C C . ASN A 1 107 ? 3.229 -3.348 -26.618 1.00 55.09 107 ASN A C 1
ATOM 811 O O . ASN A 1 107 ? 3.282 -3.962 -25.553 1.00 55.09 107 ASN A O 1
ATOM 815 N N . GLY A 1 108 ? 2.517 -2.225 -26.786 1.00 51.09 108 GLY A N 1
ATOM 816 C CA . GLY A 1 108 ? 1.678 -1.617 -25.757 1.00 51.09 108 GLY A CA 1
ATOM 817 C C . GLY A 1 108 ? 0.804 -2.646 -25.042 1.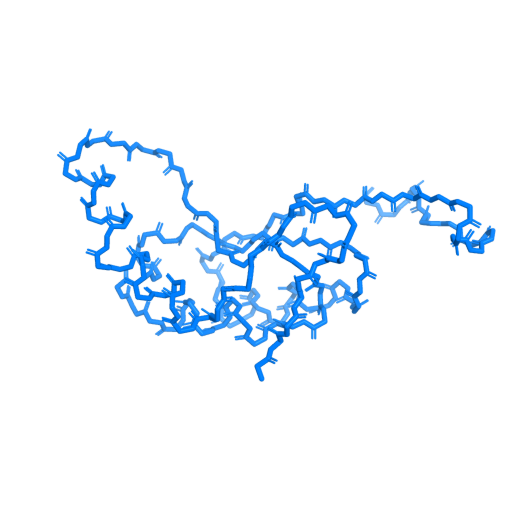00 51.09 108 GLY A C 1
ATOM 818 O O . GLY A 1 108 ? 0.405 -3.652 -25.636 1.00 51.09 108 GLY A O 1
ATOM 819 N N . PHE A 1 109 ? 0.550 -2.375 -23.762 1.00 53.47 109 PHE A N 1
ATOM 820 C CA . PHE A 1 109 ? -0.354 -3.112 -22.880 1.00 53.47 109 PHE A CA 1
ATOM 821 C C . PHE A 1 109 ? -1.484 -3.800 -23.675 1.00 53.47 109 PHE A C 1
ATOM 823 O O . PHE A 1 109 ? -2.281 -3.100 -24.315 1.00 53.47 109 PHE A O 1
ATOM 830 N N . PRO A 1 110 ? -1.573 -5.145 -23.697 1.00 48.28 110 PRO A N 1
ATOM 831 C CA . PRO A 1 110 ? -2.646 -5.824 -24.398 1.00 48.28 110 PRO A CA 1
ATOM 832 C C . PRO A 1 110 ? -3.918 -5.644 -23.572 1.00 48.28 110 PRO A C 1
ATOM 834 O O . PRO A 1 110 ? -4.252 -6.467 -22.722 1.00 48.28 110 PRO A O 1
ATOM 837 N N . TRP A 1 111 ? -4.637 -4.549 -23.811 1.00 45.56 111 TRP A N 1
ATOM 838 C CA . TRP A 1 111 ? -6.017 -4.396 -23.365 1.00 45.56 111 TRP A CA 1
ATOM 839 C C . TRP A 1 111 ? -6.850 -5.514 -24.009 1.00 45.56 111 TRP A C 1
ATOM 841 O O . TRP A 1 111 ? -7.311 -5.388 -25.143 1.00 45.56 111 TRP A O 1
ATOM 851 N N . GLY A 1 112 ? -6.965 -6.651 -23.315 1.00 39.75 112 GLY A N 1
ATOM 852 C CA . GLY A 1 112 ? -7.670 -7.834 -23.815 1.00 39.75 112 GLY A CA 1
ATOM 853 C C . GLY A 1 112 ? -7.448 -9.158 -23.070 1.00 39.75 112 GLY A C 1
ATOM 854 O O . GLY A 1 112 ? -7.844 -10.191 -23.604 1.00 39.75 112 GLY A O 1
ATOM 855 N N . GLN A 1 113 ? -6.827 -9.172 -21.884 1.00 34.66 113 GLN A N 1
ATOM 856 C CA . GLN A 1 113 ? -6.693 -10.384 -21.051 1.00 34.66 113 GLN A CA 1
ATOM 857 C C . GLN A 1 113 ? -7.093 -10.171 -19.579 1.00 34.66 113 GLN A C 1
ATOM 859 O O . GLN A 1 113 ? -6.504 -10.768 -18.680 1.00 34.66 113 GLN A O 1
ATOM 864 N N . VAL A 1 114 ? -8.117 -9.346 -19.347 1.00 41.44 114 VAL A N 1
ATOM 865 C CA . VAL A 1 114 ? -8.921 -9.370 -18.113 1.00 41.44 114 VAL A CA 1
ATOM 866 C C . VAL A 1 114 ? -10.324 -9.866 -18.420 1.00 41.44 114 VAL A C 1
ATOM 868 O O . VAL A 1 114 ? -10.846 -9.496 -19.497 1.00 41.44 114 VAL A O 1
#

Organism: NCBI:txid1936993

InterPro domains:
  IPR001139 Glycoside hydrolase family 30 [PTHR11069] (9-106)
  IPR017853 Glycoside hydrolase superfamily [SSF51445] (6-110)
  IPR033453 Glycosyl hydrolase family 30, TIM-barrel domain [PF02055] (12-102)

Nearest PDB structures (foldseek):
  5ngk-assembly3_C  TM=9.711E-01  e=2.157E-07  Bacteroides thetaiotaomicron
  5ngl-assembly3_C  TM=9.700E-01  e=4.192E-07  Bacteroides thetaiotaomicron
  5ngl-assembly1_A  TM=9.725E-01  e=5.468E-07  Bacteroides thetaiotaomicron
  7n6o-assembly2_B  TM=8.270E-01  e=2.954E-02  Acetivibrio clariflavus DSM 19732
  4uy5-assembly1_A  TM=4.448E-01  e=9.142E-02  Mycolicibacterium smegmatis

Radius of gyration: 15.51 Å; Cα contacts (8 Å, |Δi|>4): 147; chains: 1; bounding box: 32×33×46 Å

pLDDT: mean 90.44, std 16.29, range [34.66, 98.88]